Protein AF-A0ABD4VIG2-F1 (afdb_monomer_lite)

Sequence (75 aa):
MDYFKNRFEGILERFRFSVRMYREDKVHCEQCYQESLGEMESLFNRHDCHDSFSKRLMDCKNSYQRRLKKVYLGI

Foldseek 3Di:
DVVLLVVLVVLLVVLLVQCVVCVVPLVSNVVSLVVSLVVLVVVLVVPPPVDPVSVVSVVSSVVSNVVSVCSSVVD

pLDDT: mean 95.99, std 2.6, range [85.19, 98.38]

Secondary structure (DSSP, 8-state):
-HHHHHHHHHHHHHHHHHHHHSTT-HHHHHHHHHHHHHHHHHHHHTT--SSHHHHHHHHHHHHHHHHHHHHHHT-

Radius of gyration: 12.91 Å; chains: 1; bounding box: 28×18×37 Å

Organism: Streptococcus sanguinis (NCBI:txid1305)

Structure (mmCIF, N/CA/C/O backbone):
data_AF-A0ABD4VIG2-F1
#
_entry.id   AF-A0ABD4VIG2-F1
#
loop_
_atom_site.group_PDB
_atom_site.id
_atom_site.type_symbol
_atom_site.label_atom_id
_atom_site.labe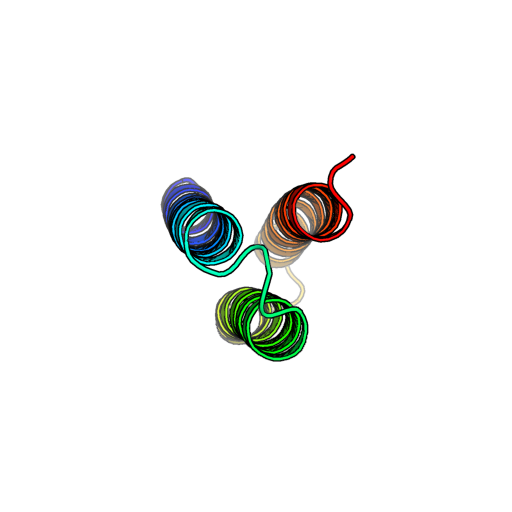l_alt_id
_atom_site.label_comp_id
_atom_site.label_asym_id
_atom_site.label_entity_id
_atom_site.label_seq_id
_atom_site.pdbx_PDB_ins_code
_atom_site.Cartn_x
_atom_site.Cartn_y
_atom_site.Cartn_z
_atom_site.occupancy
_atom_site.B_iso_or_equiv
_atom_site.auth_seq_id
_atom_site.auth_comp_id
_atom_site.auth_asym_id
_atom_site.auth_atom_id
_atom_site.pdbx_PDB_model_num
ATOM 1 N N . MET A 1 1 ? 14.504 3.763 -10.011 1.00 94.00 1 MET A N 1
ATOM 2 C CA . MET A 1 1 ? 13.764 3.122 -8.896 1.00 94.00 1 MET A CA 1
ATOM 3 C C . MET A 1 1 ? 13.546 4.061 -7.718 1.00 94.00 1 MET A C 1
ATOM 5 O O . MET A 1 1 ? 12.487 3.978 -7.112 1.00 94.00 1 MET A O 1
ATOM 9 N N . ASP A 1 2 ? 14.489 4.947 -7.392 1.00 96.19 2 ASP A N 1
ATOM 10 C CA . ASP A 1 2 ? 14.400 5.778 -6.176 1.00 96.19 2 ASP A CA 1
ATOM 11 C C . ASP A 1 2 ? 13.203 6.727 -6.164 1.00 96.19 2 ASP A C 1
ATOM 13 O O . ASP A 1 2 ? 12.559 6.871 -5.132 1.00 96.19 2 ASP A O 1
ATOM 17 N N . TYR A 1 3 ? 12.813 7.253 -7.330 1.00 95.88 3 TYR A N 1
ATOM 18 C CA . TYR A 1 3 ? 11.557 7.988 -7.486 1.00 95.88 3 TYR A CA 1
ATOM 19 C C . TYR A 1 3 ? 10.357 7.228 -6.889 1.00 95.88 3 TYR A C 1
ATOM 21 O O . TYR A 1 3 ? 9.645 7.761 -6.045 1.00 95.88 3 TYR A O 1
ATOM 29 N N . PHE A 1 4 ? 10.161 5.963 -7.271 1.00 96.62 4 PHE A N 1
ATOM 30 C CA . PHE A 1 4 ? 9.025 5.160 -6.810 1.00 96.62 4 PHE A CA 1
ATOM 31 C C . PHE A 1 4 ? 9.117 4.816 -5.330 1.00 96.62 4 PHE A C 1
ATOM 33 O O . PHE A 1 4 ? 8.112 4.892 -4.632 1.00 96.62 4 PHE A O 1
ATOM 40 N N . LYS A 1 5 ? 10.320 4.505 -4.836 1.00 97.75 5 LYS A N 1
ATOM 41 C CA . LYS A 1 5 ? 10.542 4.283 -3.401 1.00 97.75 5 LYS A CA 1
ATOM 42 C C . LYS A 1 5 ? 10.143 5.513 -2.588 1.00 97.75 5 LYS A C 1
ATOM 44 O O . LYS A 1 5 ? 9.384 5.377 -1.638 1.00 97.75 5 LYS A O 1
ATOM 49 N N . ASN A 1 6 ? 10.572 6.704 -3.006 1.00 98.06 6 ASN A N 1
ATOM 50 C CA . ASN A 1 6 ? 10.231 7.956 -2.329 1.00 98.06 6 ASN A CA 1
ATOM 51 C C . ASN A 1 6 ? 8.723 8.229 -2.369 1.00 98.06 6 ASN A C 1
ATOM 53 O O . ASN A 1 6 ? 8.146 8.664 -1.376 1.00 98.06 6 ASN A O 1
ATOM 57 N N . ARG A 1 7 ? 8.060 7.933 -3.495 1.00 98.12 7 ARG A N 1
ATOM 58 C CA . ARG A 1 7 ? 6.599 8.064 -3.606 1.00 98.12 7 ARG A CA 1
ATOM 59 C C . ARG A 1 7 ? 5.871 7.093 -2.675 1.00 98.12 7 ARG A C 1
ATOM 61 O O . ARG A 1 7 ? 4.983 7.523 -1.947 1.00 98.12 7 ARG A O 1
ATOM 68 N N . PHE A 1 8 ? 6.262 5.820 -2.652 1.00 98.31 8 PHE A N 1
ATOM 69 C CA . PHE A 1 8 ? 5.648 4.824 -1.772 1.00 98.31 8 PHE A CA 1
ATOM 70 C C . PHE A 1 8 ? 5.926 5.082 -0.287 1.00 98.31 8 PHE A C 1
ATOM 72 O O . PHE A 1 8 ? 5.039 4.863 0.537 1.00 98.31 8 PHE A O 1
ATOM 79 N N . GLU A 1 9 ? 7.115 5.580 0.066 1.00 98.31 9 GLU A N 1
ATOM 80 C CA . GLU A 1 9 ? 7.420 6.003 1.437 1.00 98.31 9 GLU A CA 1
ATOM 81 C C . GLU A 1 9 ? 6.537 7.179 1.856 1.00 98.31 9 GLU A C 1
ATOM 83 O O . GLU A 1 9 ? 5.924 7.113 2.915 1.00 98.31 9 GLU A O 1
ATOM 88 N N . GLY A 1 10 ? 6.359 8.183 0.991 1.00 98.31 10 GLY A N 1
ATOM 89 C CA . GLY A 1 10 ? 5.456 9.302 1.267 1.00 98.31 10 GLY A CA 1
ATOM 90 C C . GLY A 1 10 ? 4.003 8.866 1.499 1.00 98.31 10 GLY A C 1
ATOM 91 O O . GLY A 1 10 ? 3.354 9.354 2.422 1.00 98.31 10 GLY A O 1
ATOM 92 N N . ILE A 1 11 ? 3.494 7.903 0.719 1.00 98.38 11 ILE A N 1
ATOM 93 C CA . ILE A 1 11 ? 2.157 7.321 0.947 1.00 98.38 11 ILE A CA 1
ATOM 94 C C . ILE A 1 11 ? 2.096 6.650 2.324 1.00 98.38 11 ILE A C 1
ATOM 96 O O . ILE A 1 11 ? 1.167 6.887 3.095 1.00 98.38 11 ILE A O 1
ATOM 100 N N . LEU A 1 12 ? 3.104 5.839 2.659 1.00 97.94 12 LEU A N 1
ATOM 101 C CA . LEU A 1 12 ? 3.164 5.135 3.936 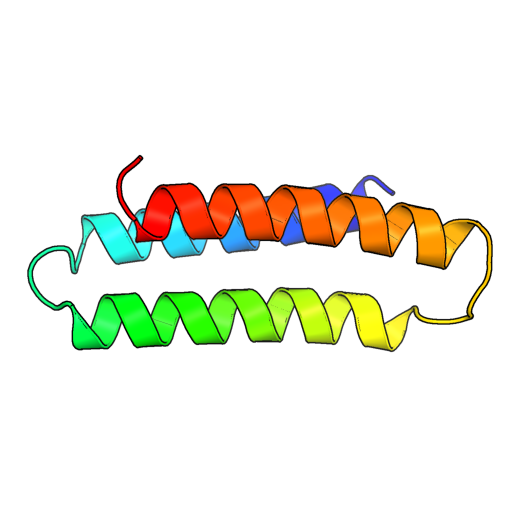1.00 97.94 12 LEU A CA 1
ATOM 102 C C . LEU A 1 12 ? 3.245 6.095 5.133 1.00 97.94 12 LEU A C 1
ATOM 104 O O . LEU A 1 12 ? 2.620 5.840 6.161 1.00 97.94 12 LEU A O 1
ATOM 108 N N . GLU A 1 13 ? 4.008 7.182 5.026 1.00 97.75 13 GLU A N 1
ATOM 109 C CA . GLU A 1 13 ? 4.116 8.203 6.070 1.00 97.75 13 GLU A CA 1
ATOM 110 C C . GLU A 1 13 ? 2.798 8.945 6.284 1.00 97.75 13 GLU A C 1
ATOM 112 O O . GLU A 1 13 ? 2.363 9.073 7.431 1.00 97.75 13 GLU A O 1
ATOM 117 N N . ARG A 1 14 ? 2.117 9.348 5.201 1.00 97.38 14 ARG A N 1
ATOM 118 C CA . ARG A 1 14 ? 0.774 9.943 5.290 1.00 97.38 14 ARG A CA 1
ATOM 119 C C . ARG A 1 14 ? -0.210 8.991 5.959 1.00 97.38 14 ARG A C 1
ATOM 121 O O . ARG A 1 14 ? -0.894 9.392 6.894 1.00 97.38 14 ARG A O 1
ATOM 128 N N . PHE A 1 15 ? -0.219 7.719 5.561 1.00 97.31 15 PHE A N 1
ATOM 129 C CA . PHE A 1 15 ? -1.083 6.716 6.179 1.00 97.31 15 PHE A CA 1
ATOM 130 C C . PHE A 1 15 ? -0.795 6.537 7.677 1.00 97.31 15 PHE A C 1
ATOM 132 O O . PHE A 1 15 ? -1.710 6.550 8.497 1.00 97.31 15 PHE A O 1
ATOM 139 N N . ARG A 1 16 ? 0.484 6.426 8.062 1.00 96.50 16 ARG A N 1
ATOM 140 C CA . ARG A 1 16 ? 0.898 6.339 9.474 1.00 96.50 16 ARG A CA 1
ATOM 141 C C . ARG A 1 16 ? 0.442 7.548 10.280 1.00 96.50 16 ARG A C 1
ATOM 143 O O . ARG A 1 16 ? 0.063 7.389 11.437 1.00 96.50 16 ARG A O 1
ATOM 150 N N . PHE A 1 17 ? 0.513 8.739 9.693 1.00 95.44 17 PHE A N 1
ATOM 151 C CA . PHE A 1 17 ? 0.029 9.955 10.328 1.00 95.44 17 PHE A CA 1
ATOM 152 C C . PHE A 1 17 ? -1.489 9.900 10.543 1.00 95.44 17 PHE A C 1
ATOM 154 O O . PHE A 1 17 ? -1.936 10.082 11.675 1.00 95.44 17 PHE A O 1
ATOM 161 N N . SER A 1 18 ? -2.265 9.547 9.512 1.00 94.31 18 SER A N 1
ATOM 162 C CA . SER A 1 18 ? -3.724 9.410 9.619 1.00 94.31 18 SER A CA 1
ATOM 163 C C . SER A 1 18 ? -4.132 8.382 10.676 1.00 94.31 18 SER A C 1
ATOM 165 O O . SER A 1 18 ? -4.927 8.695 11.555 1.00 94.31 18 SER A O 1
ATOM 167 N N . VAL A 1 19 ? -3.528 7.188 10.682 1.00 94.44 19 VAL A N 1
ATOM 168 C CA . VAL A 1 19 ? -3.837 6.147 11.683 1.00 94.44 19 VAL A CA 1
ATOM 169 C C . VAL A 1 19 ? -3.549 6.614 13.114 1.00 94.44 19 VAL A C 1
ATOM 171 O O . VAL A 1 19 ? -4.261 6.241 14.042 1.00 94.44 19 VAL A O 1
ATOM 174 N N . ARG A 1 20 ? -2.520 7.446 13.323 1.00 93.88 20 ARG A N 1
ATOM 175 C CA . ARG A 1 20 ? -2.229 8.016 14.649 1.00 93.88 20 ARG A CA 1
ATOM 176 C C . ARG A 1 20 ? -3.274 9.041 15.082 1.00 93.88 20 ARG A C 1
ATOM 178 O O . ARG A 1 20 ? -3.626 9.051 16.255 1.00 93.88 20 ARG A O 1
ATOM 185 N N . MET A 1 21 ? -3.740 9.884 14.163 1.00 95.19 21 MET A N 1
ATOM 186 C CA . MET A 1 21 ? -4.717 10.940 14.456 1.00 95.19 21 MET A CA 1
ATOM 187 C C . MET A 1 21 ? -6.129 10.390 14.656 1.00 95.19 21 MET A C 1
ATOM 189 O O . MET A 1 21 ? -6.844 10.836 15.546 1.00 95.19 21 MET A O 1
ATOM 193 N N . TYR A 1 22 ? -6.507 9.386 13.868 1.00 93.81 22 TYR A N 1
ATOM 194 C CA . TYR A 1 22 ? -7.869 8.860 13.799 1.00 93.81 22 TYR A CA 1
ATOM 195 C C . TYR A 1 22 ? -7.978 7.443 14.366 1.00 93.81 22 TYR A C 1
ATOM 197 O O . TYR A 1 22 ? -8.824 6.666 13.942 1.00 93.81 22 TYR A O 1
ATOM 205 N N . ARG A 1 23 ? -7.124 7.085 15.334 1.00 88.44 23 ARG A N 1
ATOM 206 C CA . ARG A 1 23 ? -7.021 5.714 15.868 1.00 88.44 23 ARG A CA 1
ATOM 207 C C . ARG A 1 23 ? -8.355 5.144 16.371 1.00 88.44 23 ARG A C 1
ATOM 209 O O . ARG A 1 23 ? -8.5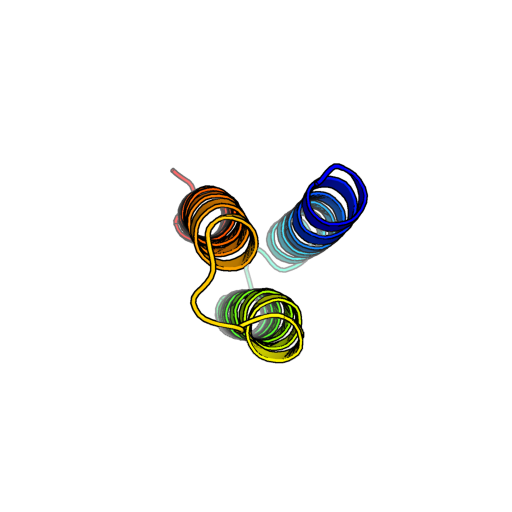71 3.936 16.292 1.00 88.44 23 ARG A O 1
ATOM 216 N N . GLU A 1 24 ? -9.216 5.994 16.921 1.00 92.69 24 GLU A N 1
ATOM 217 C CA . GLU A 1 24 ? -10.537 5.604 17.432 1.00 92.69 24 GLU A CA 1
ATOM 218 C C . GLU A 1 24 ? -11.598 5.520 16.324 1.00 92.69 24 GLU A C 1
ATOM 220 O O . GLU A 1 24 ? -12.565 4.767 16.450 1.00 92.69 24 GLU A O 1
ATOM 225 N N . ASP A 1 25 ? -11.381 6.212 15.203 1.00 94.88 25 ASP A N 1
ATOM 226 C CA . ASP A 1 25 ? -12.233 6.159 14.020 1.00 94.88 25 ASP A CA 1
ATOM 227 C C . ASP A 1 25 ? -11.728 5.089 13.041 1.00 94.88 25 ASP A C 1
ATOM 229 O O . ASP A 1 25 ? -10.942 5.323 12.114 1.00 94.88 25 ASP A O 1
ATOM 233 N N . LYS A 1 26 ? -12.208 3.863 13.261 1.00 91.94 26 LYS A N 1
ATOM 234 C CA . LYS A 1 26 ? -11.862 2.710 12.422 1.00 91.94 26 LYS A CA 1
ATOM 235 C C . LYS A 1 26 ? -12.323 2.870 10.975 1.00 91.94 26 LYS A C 1
ATOM 237 O O . LYS A 1 26 ? -11.660 2.345 10.084 1.00 91.94 26 LYS A O 1
ATOM 242 N N . VAL A 1 27 ? -13.439 3.563 10.739 1.00 95.56 27 VAL A N 1
ATOM 243 C CA . VAL A 1 27 ? -13.980 3.758 9.386 1.00 95.56 27 VAL A CA 1
ATOM 244 C C . VAL A 1 27 ? -13.050 4.671 8.600 1.00 95.56 27 VAL A C 1
ATOM 246 O O . VAL A 1 27 ? -12.684 4.347 7.471 1.00 95.56 27 VAL A O 1
ATOM 249 N N . HIS A 1 28 ? -12.595 5.756 9.224 1.00 94.31 28 HIS A N 1
ATOM 250 C CA . HIS A 1 28 ? -11.621 6.651 8.618 1.00 94.31 28 HIS A CA 1
ATOM 251 C C . HIS A 1 28 ? -10.277 5.953 8.367 1.00 94.31 28 HIS A C 1
ATOM 253 O O . HIS A 1 28 ? -9.704 6.068 7.285 1.00 94.31 28 HIS A O 1
ATOM 259 N N . CYS A 1 29 ? -9.793 5.157 9.328 1.00 95.00 29 CYS A N 1
ATOM 260 C CA . CYS A 1 29 ? -8.575 4.364 9.146 1.00 95.00 29 CYS A CA 1
ATOM 261 C C . CYS A 1 29 ? -8.677 3.376 7.969 1.00 95.00 29 CYS A C 1
ATOM 263 O O . CYS A 1 29 ? -7.716 3.243 7.207 1.00 95.00 29 CYS A O 1
ATOM 265 N N . GLU A 1 30 ? -9.820 2.700 7.802 1.00 96.50 30 GLU A N 1
ATOM 266 C CA . GLU A 1 30 ? -10.081 1.809 6.663 1.00 96.50 30 GLU A CA 1
ATOM 267 C C . GLU A 1 30 ? -10.071 2.578 5.340 1.00 96.50 30 GLU A C 1
ATOM 269 O O . GLU A 1 30 ? -9.413 2.160 4.389 1.00 96.50 30 GLU A O 1
ATOM 274 N N . GLN A 1 31 ? -10.743 3.731 5.280 1.00 97.38 31 GLN A N 1
ATOM 275 C CA . GLN A 1 31 ? -10.760 4.573 4.082 1.00 97.38 31 GLN A CA 1
ATOM 276 C C . GLN A 1 31 ? -9.344 5.005 3.688 1.00 97.38 31 GLN A C 1
ATOM 278 O O . GLN A 1 31 ? -8.923 4.753 2.560 1.00 97.38 31 GLN A O 1
ATOM 283 N N . CYS A 1 32 ? -8.558 5.538 4.630 1.00 96.94 32 CYS A N 1
ATOM 284 C CA . CYS A 1 32 ? -7.166 5.913 4.372 1.00 96.94 32 CYS A CA 1
ATOM 285 C C . CYS A 1 32 ? -6.301 4.723 3.922 1.00 96.94 32 CYS A C 1
ATOM 287 O O . CYS A 1 32 ? -5.373 4.896 3.125 1.00 96.94 32 CYS A O 1
ATOM 289 N N . TYR A 1 33 ? -6.572 3.516 4.431 1.00 97.75 33 TYR A N 1
ATOM 290 C CA . TYR A 1 33 ? -5.871 2.299 4.023 1.00 97.75 33 TYR A CA 1
ATOM 291 C C . TYR A 1 33 ? -6.176 1.948 2.562 1.00 97.75 33 TYR A C 1
ATOM 293 O O . TYR A 1 33 ? -5.245 1.768 1.772 1.00 97.75 33 TYR A O 1
ATOM 301 N N . GLN A 1 34 ? -7.458 1.917 2.187 1.00 98.19 34 GLN A N 1
ATOM 302 C CA . GLN A 1 34 ? -7.894 1.626 0.819 1.00 98.19 34 GLN A CA 1
ATOM 303 C C . GLN A 1 34 ? -7.400 2.681 -0.179 1.00 98.19 34 GLN A C 1
ATOM 305 O O . GLN A 1 34 ? -6.886 2.332 -1.243 1.00 98.19 34 GLN A O 1
ATOM 310 N N . GLU A 1 35 ? -7.467 3.964 0.179 1.00 98.06 35 GLU A N 1
ATOM 311 C CA . GLU A 1 35 ? -6.942 5.062 -0.642 1.00 98.06 35 GLU A CA 1
ATOM 312 C C . GLU A 1 35 ? -5.435 4.919 -0.883 1.00 98.06 35 GLU A C 1
ATOM 314 O O . GLU A 1 35 ? -4.967 5.032 -2.017 1.00 98.06 35 GLU A O 1
ATOM 319 N N . SER A 1 36 ? -4.674 4.589 0.164 1.00 98.31 36 SER A N 1
ATOM 320 C CA . SER A 1 36 ? -3.227 4.375 0.064 1.00 98.31 36 SER A CA 1
ATOM 321 C C . SER A 1 36 ? -2.881 3.186 -0.839 1.00 98.31 36 SER A C 1
ATOM 323 O O . SER A 1 36 ? -1.934 3.265 -1.627 1.00 98.31 36 SER A O 1
ATOM 325 N N . LEU A 1 37 ? -3.643 2.087 -0.759 1.00 98.38 37 LEU A N 1
ATOM 326 C CA . LEU A 1 37 ? -3.495 0.950 -1.672 1.00 98.38 37 LEU A CA 1
ATOM 327 C C . LEU A 1 37 ? -3.785 1.356 -3.120 1.00 98.38 37 LEU A C 1
ATOM 329 O O . LEU A 1 37 ? -2.997 1.028 -4.010 1.00 98.38 37 LEU A O 1
ATOM 333 N N . GLY A 1 38 ? -4.874 2.093 -3.344 1.00 98.25 38 GLY A N 1
ATOM 334 C CA . GLY A 1 38 ? -5.271 2.580 -4.663 1.00 98.25 38 GLY A CA 1
ATOM 335 C C . GLY A 1 38 ? -4.241 3.523 -5.285 1.00 98.25 38 GLY A C 1
ATOM 336 O O . GLY A 1 38 ? -3.935 3.403 -6.470 1.00 98.25 38 GLY A O 1
ATOM 337 N N . GLU A 1 39 ? -3.638 4.415 -4.497 1.00 98.12 39 GLU A N 1
ATOM 338 C CA . GLU A 1 39 ? -2.581 5.312 -4.978 1.00 98.12 39 GLU A CA 1
ATOM 339 C C . GLU A 1 39 ? -1.321 4.534 -5.387 1.00 98.12 39 GLU A C 1
ATOM 341 O O . GLU A 1 39 ? -0.759 4.780 -6.459 1.00 98.12 39 GLU A O 1
ATOM 346 N N . MET A 1 40 ? -0.902 3.547 -4.583 1.00 98.25 40 MET A N 1
ATOM 347 C CA . MET A 1 40 ? 0.217 2.662 -4.933 1.00 98.25 40 MET A CA 1
ATOM 348 C C . MET A 1 40 ? -0.061 1.865 -6.215 1.00 98.25 40 MET A C 1
ATOM 350 O O . MET A 1 40 ? 0.831 1.722 -7.056 1.00 98.25 40 MET A O 1
ATOM 354 N N . GLU A 1 41 ? -1.291 1.376 -6.383 1.00 98.00 41 GLU A N 1
ATOM 355 C CA . GLU A 1 41 ? -1.711 0.638 -7.575 1.00 98.00 41 GLU A CA 1
ATOM 356 C C . GLU A 1 41 ? -1.740 1.537 -8.812 1.00 98.00 41 GLU A C 1
ATOM 358 O O . GLU A 1 41 ? -1.177 1.191 -9.848 1.00 98.00 41 GLU A O 1
ATOM 363 N N . SER A 1 42 ? -2.304 2.743 -8.695 1.00 97.44 42 SER A N 1
ATOM 364 C CA . SER A 1 42 ? -2.320 3.712 -9.790 1.00 97.44 42 SER A CA 1
ATOM 365 C C . SER A 1 42 ? -0.912 4.116 -10.220 1.00 97.44 42 SER A C 1
ATOM 367 O O . SER A 1 42 ? -0.704 4.358 -11.410 1.00 97.44 42 SER A O 1
ATOM 369 N N . LEU A 1 43 ? 0.039 4.225 -9.287 1.00 96.00 43 LEU A N 1
ATOM 370 C CA . LEU A 1 43 ? 1.436 4.492 -9.621 1.00 96.00 43 LEU A CA 1
ATOM 371 C C . LEU A 1 43 ? 2.043 3.335 -10.412 1.00 96.00 43 LEU A C 1
ATOM 373 O O . LEU A 1 43 ? 2.725 3.589 -11.395 1.00 96.00 43 LEU A O 1
ATOM 377 N N . PHE A 1 44 ? 1.787 2.086 -10.024 1.00 96.25 44 PHE A N 1
ATOM 378 C CA . PHE A 1 44 ? 2.285 0.923 -10.758 1.00 96.25 44 PHE A CA 1
ATOM 379 C C . PHE A 1 44 ? 1.663 0.796 -12.152 1.00 96.25 44 PHE A C 1
ATOM 381 O O . PHE A 1 44 ? 2.404 0.670 -13.121 1.00 96.25 44 PHE A O 1
ATOM 388 N N . ASN A 1 45 ? 0.338 0.912 -12.272 1.00 95.69 45 ASN A N 1
ATOM 389 C CA . ASN A 1 45 ? -0.384 0.700 -13.533 1.00 95.69 45 ASN A CA 1
ATOM 390 C C . ASN A 1 45 ? 0.067 1.641 -14.659 1.00 95.69 45 ASN A C 1
ATOM 392 O O . ASN A 1 45 ? 0.042 1.270 -15.827 1.00 95.69 45 ASN A O 1
ATOM 396 N N . ARG A 1 46 ? 0.536 2.851 -14.325 1.00 94.56 46 ARG A N 1
ATOM 397 C CA . ARG A 1 46 ? 1.109 3.799 -15.304 1.00 94.56 46 ARG A CA 1
ATOM 398 C C . ARG A 1 46 ? 2.431 3.327 -15.916 1.00 94.56 46 ARG A C 1
ATOM 400 O O . ARG A 1 46 ? 2.898 3.918 -16.884 1.00 94.56 46 ARG A O 1
ATOM 407 N N . HIS A 1 47 ? 3.044 2.307 -15.328 1.00 92.38 47 HIS A N 1
ATOM 408 C CA . HIS A 1 47 ? 4.353 1.778 -15.685 1.00 92.38 47 HIS A CA 1
ATOM 409 C C . HIS A 1 47 ? 4.341 0.252 -15.848 1.00 92.38 47 HIS A C 1
ATOM 411 O O . HIS A 1 47 ? 5.407 -0.366 -15.848 1.00 92.38 47 HIS A O 1
ATOM 417 N N . ASP A 1 48 ? 3.163 -0.367 -15.971 1.00 91.69 48 ASP A N 1
ATOM 418 C CA . ASP A 1 48 ? 3.070 -1.803 -16.209 1.00 91.69 48 ASP A CA 1
ATOM 419 C C . ASP A 1 48 ? 3.252 -2.123 -17.696 1.00 91.69 48 ASP A C 1
ATOM 421 O O . ASP A 1 48 ? 2.306 -2.233 -18.470 1.00 91.69 48 ASP A O 1
ATOM 425 N N . CYS A 1 49 ? 4.515 -2.225 -18.100 1.00 92.19 49 CYS A N 1
ATOM 426 C CA . CYS A 1 49 ? 4.938 -2.603 -19.447 1.00 92.19 49 CYS A CA 1
ATOM 427 C C . CYS A 1 49 ? 5.425 -4.062 -19.539 1.00 92.19 49 CYS A C 1
ATOM 429 O O . CYS A 1 49 ? 6.068 -4.430 -20.520 1.00 92.19 49 CYS A O 1
ATOM 431 N N . HIS A 1 50 ? 5.132 -4.894 -18.528 1.00 90.19 50 HIS A N 1
ATOM 432 C CA . HIS A 1 50 ? 5.540 -6.308 -18.422 1.00 90.19 50 HIS A CA 1
ATOM 433 C C . HIS A 1 50 ? 7.045 -6.603 -18.607 1.00 90.19 50 HIS A C 1
ATOM 435 O O . HIS A 1 50 ? 7.441 -7.746 -18.862 1.00 90.19 50 HIS A O 1
ATOM 441 N N . ASP A 1 51 ? 7.905 -5.599 -18.441 1.00 94.31 51 ASP A N 1
ATOM 442 C CA . ASP A 1 51 ? 9.349 -5.726 -18.588 1.00 94.31 51 ASP A CA 1
ATOM 443 C C . ASP A 1 51 ? 10.053 -5.989 -17.241 1.00 94.31 51 ASP A C 1
ATOM 445 O O . ASP A 1 51 ? 9.448 -6.213 -16.187 1.00 94.31 51 ASP A O 1
ATOM 449 N N . SER A 1 52 ? 11.386 -6.019 -17.264 1.00 95.12 52 SER A N 1
ATOM 450 C CA . SER A 1 52 ? 12.180 -6.211 -16.047 1.00 95.12 52 SER A CA 1
ATOM 451 C C . SER A 1 52 ? 12.023 -5.054 -15.055 1.00 95.12 52 SER A C 1
ATOM 453 O O . SER A 1 52 ? 12.156 -5.256 -13.845 1.00 95.12 52 SER A O 1
ATOM 455 N N . PHE A 1 53 ? 11.727 -3.851 -15.541 1.00 94.19 53 PHE A N 1
ATOM 456 C CA . PHE A 1 53 ? 11.494 -2.688 -14.707 1.00 94.19 53 PHE A CA 1
ATOM 457 C C . PHE A 1 53 ? 10.132 -2.777 -14.008 1.00 94.19 53 PHE A C 1
ATOM 459 O O . PHE A 1 53 ? 10.087 -2.609 -12.786 1.00 94.19 53 PHE A O 1
ATOM 466 N N . SER A 1 54 ? 9.057 -3.122 -14.722 1.00 95.00 54 SER A N 1
ATOM 467 C CA . SER A 1 54 ? 7.721 -3.268 -14.141 1.00 95.00 54 SER A CA 1
ATOM 468 C C . SER A 1 54 ? 7.684 -4.390 -13.102 1.00 95.00 54 SER A C 1
ATOM 470 O O . SER A 1 54 ? 7.126 -4.197 -12.024 1.00 95.00 54 SER A O 1
ATOM 472 N N . LYS A 1 55 ? 8.402 -5.503 -13.317 1.00 96.69 55 LYS A N 1
ATOM 473 C CA . LYS A 1 55 ? 8.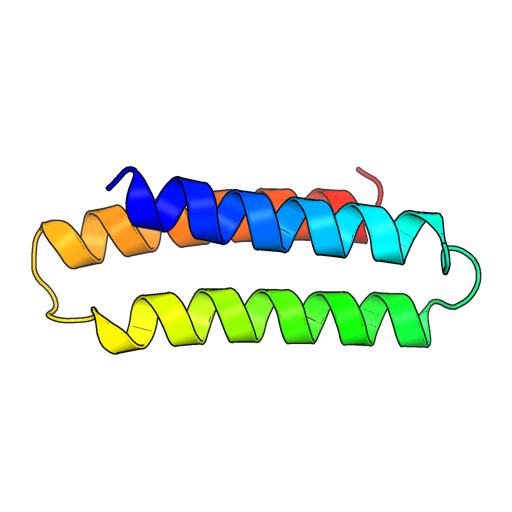578 -6.554 -12.292 1.00 96.69 55 LYS A CA 1
ATOM 474 C C . LYS A 1 55 ? 9.229 -6.020 -11.013 1.00 96.69 55 LYS A C 1
ATOM 476 O O . LYS A 1 55 ? 8.701 -6.215 -9.920 1.00 96.69 55 LYS A O 1
ATOM 481 N N . ARG A 1 56 ? 10.336 -5.276 -11.135 1.00 97.19 56 ARG A N 1
ATOM 482 C CA . ARG A 1 56 ? 11.008 -4.652 -9.976 1.00 97.19 56 ARG A CA 1
ATOM 483 C C . ARG A 1 56 ? 10.120 -3.625 -9.278 1.00 97.19 56 ARG A C 1
ATOM 485 O O . ARG A 1 56 ? 10.197 -3.473 -8.057 1.00 97.19 56 ARG A O 1
ATOM 492 N N . LEU A 1 57 ? 9.305 -2.899 -10.039 1.00 97.56 57 LEU A N 1
ATOM 493 C CA . LEU A 1 57 ? 8.352 -1.945 -9.493 1.00 97.56 57 LEU A CA 1
ATOM 494 C C . LEU A 1 57 ? 7.212 -2.650 -8.751 1.00 97.56 57 LEU A C 1
ATOM 496 O O . LEU A 1 57 ? 6.861 -2.216 -7.656 1.00 97.56 57 LEU A O 1
ATOM 500 N N . MET A 1 58 ? 6.701 -3.759 -9.288 1.00 97.81 58 MET A N 1
ATOM 501 C CA . MET A 1 58 ? 5.696 -4.604 -8.645 1.00 97.81 58 MET A CA 1
ATOM 502 C C . MET A 1 58 ? 6.210 -5.161 -7.313 1.00 97.81 58 MET A C 1
ATOM 504 O O . MET A 1 58 ? 5.530 -5.035 -6.297 1.00 97.81 58 MET A O 1
ATOM 508 N N . ASP A 1 59 ? 7.431 -5.698 -7.279 1.00 98.00 59 ASP A N 1
ATOM 509 C CA . ASP A 1 59 ? 8.045 -6.192 -6.039 1.00 98.00 59 ASP A CA 1
ATOM 510 C C . ASP A 1 59 ? 8.213 -5.075 -5.002 1.00 98.00 59 ASP A C 1
ATOM 512 O O . ASP A 1 59 ? 7.940 -5.258 -3.810 1.00 98.00 59 ASP A O 1
ATOM 516 N N . CYS A 1 60 ? 8.614 -3.885 -5.458 1.00 97.75 60 CYS A N 1
ATOM 517 C CA . CYS A 1 60 ? 8.715 -2.706 -4.609 1.00 97.75 60 CYS A CA 1
ATOM 518 C C . CYS A 1 60 ? 7.343 -2.320 -4.034 1.00 97.75 60 CYS A C 1
ATOM 520 O O . CYS A 1 60 ? 7.213 -2.232 -2.812 1.00 97.75 60 CYS A O 1
ATOM 522 N N . LYS A 1 61 ? 6.314 -2.180 -4.881 1.00 98.19 61 LYS A N 1
ATOM 523 C CA . LYS A 1 61 ? 4.925 -1.912 -4.476 1.00 98.19 61 LYS A CA 1
ATOM 524 C C . LYS A 1 61 ? 4.449 -2.930 -3.439 1.00 98.19 61 LYS A C 1
ATOM 526 O O . LYS A 1 61 ? 3.994 -2.543 -2.367 1.00 98.19 61 LYS A O 1
ATOM 531 N N . ASN A 1 62 ? 4.624 -4.221 -3.714 1.00 98.25 62 ASN A N 1
ATOM 532 C CA . ASN A 1 62 ? 4.188 -5.311 -2.839 1.00 98.25 62 ASN A CA 1
ATOM 533 C C . ASN A 1 62 ? 4.854 -5.241 -1.457 1.00 98.25 62 ASN A C 1
ATOM 535 O O . ASN A 1 62 ? 4.204 -5.469 -0.435 1.00 98.25 62 ASN A O 1
ATOM 539 N N . SER A 1 63 ? 6.143 -4.891 -1.396 1.00 98.38 63 SER A N 1
ATOM 540 C CA . SER A 1 63 ? 6.847 -4.668 -0.126 1.00 98.38 63 SER A CA 1
ATOM 541 C C . SER A 1 63 ? 6.221 -3.522 0.681 1.00 98.38 63 SER A C 1
ATOM 543 O O . SER A 1 63 ? 5.968 -3.660 1.882 1.00 98.38 63 SER A O 1
ATOM 545 N N .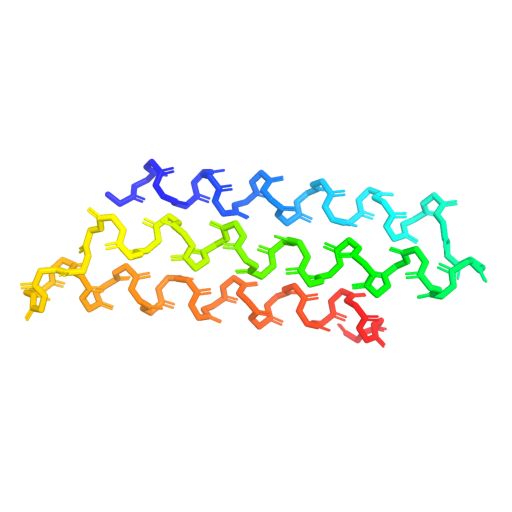 TYR A 1 64 ? 5.887 -2.412 0.020 1.00 98.31 64 TYR A N 1
ATOM 546 C CA . TYR A 1 64 ? 5.240 -1.265 0.655 1.00 98.31 64 TYR A CA 1
ATOM 547 C C . TYR A 1 64 ? 3.792 -1.540 1.075 1.00 98.31 64 TYR A C 1
ATOM 549 O O . TYR A 1 64 ? 3.427 -1.199 2.197 1.00 98.31 64 TYR A O 1
ATOM 557 N N . GLN A 1 65 ? 2.997 -2.239 0.264 1.00 98.38 65 GLN A N 1
ATOM 558 C CA . GLN A 1 65 ? 1.641 -2.665 0.635 1.00 98.38 65 GLN A CA 1
ATOM 559 C C . GLN A 1 65 ? 1.652 -3.594 1.859 1.00 98.38 65 GLN A C 1
ATOM 561 O O . GLN A 1 65 ? 0.799 -3.476 2.740 1.00 98.38 65 GLN A O 1
ATOM 566 N N . ARG A 1 66 ? 2.658 -4.473 1.989 1.00 98.12 66 ARG A N 1
ATOM 567 C CA . ARG A 1 66 ? 2.850 -5.277 3.210 1.00 98.12 66 ARG A CA 1
ATOM 568 C C . ARG A 1 66 ? 3.163 -4.405 4.427 1.00 98.12 66 ARG A C 1
ATOM 570 O O . ARG A 1 66 ? 2.605 -4.648 5.494 1.00 98.12 66 ARG A O 1
ATOM 577 N N . ARG A 1 67 ? 4.024 -3.388 4.287 1.00 97.88 67 ARG A N 1
ATOM 578 C CA . ARG A 1 67 ? 4.308 -2.416 5.365 1.00 97.88 67 ARG A CA 1
ATOM 579 C C . ARG A 1 67 ? 3.055 -1.623 5.750 1.00 97.88 67 ARG A C 1
ATOM 581 O O . ARG A 1 67 ? 2.801 -1.451 6.936 1.00 97.88 67 ARG A O 1
ATOM 588 N N . LEU A 1 68 ? 2.265 -1.194 4.767 1.00 97.25 68 LEU A N 1
ATOM 589 C CA . LEU A 1 68 ? 0.992 -0.501 4.961 1.00 97.25 68 LEU A CA 1
ATOM 590 C C . LEU A 1 68 ? 0.005 -1.379 5.749 1.00 97.25 68 LEU A C 1
ATOM 592 O O . LEU A 1 68 ? -0.530 -0.947 6.764 1.00 97.25 68 LEU A O 1
ATOM 596 N N . LYS A 1 69 ? -0.156 -2.647 5.344 1.00 97.38 69 LYS A N 1
ATOM 597 C CA . LYS A 1 69 ? -1.020 -3.624 6.027 1.00 97.38 69 LYS A CA 1
ATOM 598 C C . LYS A 1 69 ? -0.612 -3.849 7.483 1.00 97.38 69 LYS A C 1
ATOM 600 O O . LYS A 1 69 ? -1.478 -3.947 8.342 1.00 97.38 69 LYS A O 1
ATOM 605 N N . LYS A 1 70 ? 0.690 -3.914 7.771 1.00 97.12 70 LYS A N 1
ATOM 606 C CA . LYS A 1 70 ? 1.201 -4.020 9.147 1.00 97.12 70 LYS A CA 1
ATOM 607 C C . LYS A 1 70 ? 0.788 -2.827 10.009 1.00 97.12 70 LYS A C 1
ATOM 609 O O . LYS A 1 70 ? 0.235 -3.018 11.083 1.00 97.12 70 LYS A O 1
ATOM 614 N N . VAL A 1 71 ? 0.961 -1.607 9.489 1.00 95.44 71 VAL A N 1
ATOM 615 C CA . VAL A 1 71 ? 0.521 -0.377 10.172 1.00 95.44 71 VAL A CA 1
ATOM 616 C C . VAL A 1 71 ? -0.989 -0.393 10.417 1.00 95.44 71 VAL A C 1
ATOM 618 O O . VAL A 1 71 ? -1.417 -0.085 11.522 1.00 95.44 71 VAL A O 1
ATOM 621 N N . TYR A 1 72 ? -1.777 -0.786 9.415 1.00 95.06 72 TYR A N 1
ATOM 622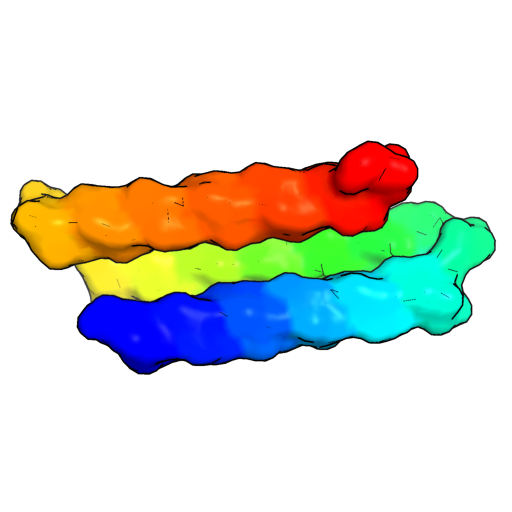 C CA . TYR A 1 72 ? -3.234 -0.879 9.517 1.00 95.06 72 TYR A CA 1
ATOM 623 C C . TYR A 1 72 ? -3.685 -1.884 10.591 1.00 95.06 72 TYR A C 1
ATOM 625 O O . TYR A 1 72 ? -4.551 -1.582 11.405 1.00 95.06 72 TYR A O 1
ATOM 633 N N . LEU A 1 73 ? -3.059 -3.064 10.631 1.00 94.00 73 LEU A N 1
ATOM 634 C CA . LEU A 1 73 ? -3.353 -4.107 11.618 1.00 94.00 73 LEU A CA 1
ATOM 635 C C . LEU A 1 73 ? -2.747 -3.829 13.006 1.00 94.00 73 LEU A C 1
ATOM 637 O O . LEU A 1 73 ? -3.081 -4.529 13.959 1.00 94.00 73 LEU A O 1
ATOM 641 N N . GLY A 1 74 ? -1.855 -2.841 13.128 1.00 89.75 74 GLY A N 1
ATOM 642 C CA . GLY A 1 74 ? -1.146 -2.528 14.370 1.00 89.75 74 GLY A CA 1
ATOM 643 C C . GLY A 1 74 ? -0.109 -3.577 14.793 1.00 89.75 74 GLY A C 1
ATOM 644 O O . GLY A 1 74 ? 0.124 -3.722 15.992 1.00 89.75 74 GLY A O 1
ATOM 645 N N . ILE A 1 75 ? 0.490 -4.302 13.836 1.00 85.19 75 ILE A N 1
ATOM 646 C CA . ILE A 1 75 ? 1.471 -5.394 14.051 1.00 85.19 75 ILE A CA 1
ATOM 647 C C . ILE A 1 75 ? 2.855 -5.107 13.464 1.00 85.19 75 ILE A C 1
ATOM 649 O O . ILE A 1 75 ? 2.960 -4.331 12.485 1.00 85.19 75 ILE A O 1
#